Protein AF-A0A090WLA7-F1 (afdb_monomer_lite)

Sequence (120 aa):
MIDQGQILRKIITDKVEITLGNNRPNNILKSDSQSFINFLSKEIQDKEIIDSWDIWVKKGLLKWALRINTMILIVVVGILGFFAATKGIEKIPPASFFMLIFLLPQMILYQKQMKNKIKN

Foldseek 3Di:
DDDVQDACQWDDDPVDIDGDDDDDPPVVCSVVRVVVVVVCVVVDVDDDDADPLNVCVVVVNLVVVLVVLVVVLVVVVVVQVVCCVPPNNVPDPVVVVVVCVVVVVVSVVSNVVSVVSNVD

pLDDT: mean 76.03, std 13.74, range [25.23, 92.25]

Organism: NCBI:txid504487

Structure (mmCIF, N/CA/C/O backbone):
data_AF-A0A090WLA7-F1
#
_entry.id   AF-A0A090WLA7-F1
#
loop_
_atom_site.group_PDB
_atom_site.id
_atom_site.type_symbol
_atom_site.label_atom_id
_atom_site.label_alt_id
_atom_site.label_comp_id
_atom_site.label_asym_id
_atom_site.label_entity_id
_atom_site.label_seq_id
_atom_site.pdbx_PDB_ins_code
_atom_site.Cartn_x
_atom_site.Cartn_y
_atom_site.Cartn_z
_atom_site.occupancy
_atom_site.B_iso_or_equiv
_atom_site.auth_seq_id
_atom_site.auth_comp_id
_atom_site.auth_asym_id
_atom_site.auth_atom_id
_atom_site.pdbx_PDB_model_num
ATOM 1 N N . MET A 1 1 ? -5.717 6.763 1.659 1.00 25.23 1 MET A N 1
ATOM 2 C CA . MET A 1 1 ? -5.216 8.150 1.611 1.00 25.23 1 MET A CA 1
ATOM 3 C C . MET A 1 1 ? -6.190 8.984 2.410 1.00 25.23 1 MET A C 1
ATOM 5 O O . MET A 1 1 ? -7.382 8.866 2.159 1.00 25.23 1 MET A O 1
ATOM 9 N N . ILE A 1 2 ? -5.696 9.684 3.432 1.00 30.41 2 ILE A N 1
ATOM 10 C CA . ILE A 1 2 ? -6.500 10.614 4.227 1.00 30.41 2 ILE A CA 1
ATOM 11 C C . ILE A 1 2 ? -6.854 11.759 3.291 1.00 30.41 2 ILE A C 1
ATOM 13 O O . ILE A 1 2 ? -5.979 12.518 2.890 1.00 30.41 2 ILE A O 1
ATOM 17 N N . ASP A 1 3 ? -8.121 11.810 2.919 1.00 33.12 3 ASP A N 1
ATOM 18 C CA . ASP A 1 3 ? -8.739 12.981 2.332 1.00 33.12 3 ASP A CA 1
ATOM 19 C C . ASP A 1 3 ? -9.708 13.507 3.393 1.00 33.12 3 ASP A C 1
ATOM 21 O O . ASP A 1 3 ? -10.376 12.714 4.066 1.00 33.12 3 ASP A O 1
ATOM 25 N N . GLN A 1 4 ? -9.737 14.820 3.610 1.00 39.81 4 GLN A N 1
ATOM 26 C CA . GLN A 1 4 ? -10.599 15.492 4.590 1.00 39.81 4 GLN A CA 1
ATOM 27 C C . GLN A 1 4 ? -12.075 15.434 4.135 1.00 39.81 4 GLN A C 1
ATOM 29 O O . GLN A 1 4 ? -12.696 16.404 3.699 1.00 39.81 4 GLN A O 1
ATOM 34 N N . GLY A 1 5 ? -12.629 14.229 4.205 1.00 48.56 5 GLY A N 1
ATOM 35 C CA . GLY A 1 5 ? -13.948 13.816 3.752 1.00 48.56 5 GLY A CA 1
ATOM 36 C C . GLY A 1 5 ? -14.263 12.472 4.394 1.00 48.56 5 GLY A C 1
ATOM 37 O O . GLY A 1 5 ? -14.196 11.434 3.739 1.00 48.56 5 GLY A O 1
ATOM 38 N N . GLN A 1 6 ? -14.534 12.497 5.701 1.00 58.44 6 GLN A N 1
ATOM 39 C CA . GLN A 1 6 ? -14.880 11.313 6.478 1.00 58.44 6 GLN A CA 1
ATOM 40 C C . GLN A 1 6 ? -16.178 10.722 5.922 1.00 58.44 6 GLN A C 1
ATOM 42 O O . GLN A 1 6 ? -17.263 11.261 6.115 1.00 58.44 6 GLN A O 1
ATOM 47 N N . ILE A 1 7 ? -16.056 9.625 5.182 1.00 61.69 7 ILE A N 1
ATOM 48 C CA . ILE A 1 7 ? -17.201 8.857 4.705 1.00 61.69 7 ILE A CA 1
ATOM 49 C C . ILE A 1 7 ? -17.259 7.606 5.562 1.00 61.69 7 ILE A C 1
ATOM 51 O O . ILE A 1 7 ? -16.397 6.729 5.457 1.00 61.69 7 ILE A O 1
ATOM 55 N N . LEU A 1 8 ? -18.282 7.528 6.408 1.00 65.62 8 LEU A N 1
ATOM 56 C CA . LEU A 1 8 ? -18.592 6.319 7.149 1.00 65.62 8 LEU A CA 1
ATOM 57 C C . LEU A 1 8 ? -19.140 5.290 6.156 1.00 65.62 8 LEU A C 1
ATOM 59 O O . LEU A 1 8 ? -20.251 5.423 5.655 1.00 65.62 8 LEU A O 1
ATOM 63 N N . ARG A 1 9 ? -18.330 4.285 5.820 1.00 69.50 9 ARG A N 1
ATOM 64 C CA . ARG A 1 9 ? -18.722 3.223 4.874 1.00 69.50 9 ARG A CA 1
ATOM 65 C C . ARG A 1 9 ? -19.383 2.041 5.570 1.00 69.50 9 ARG A C 1
ATOM 67 O O . ARG A 1 9 ? -20.120 1.279 4.952 1.00 69.50 9 ARG A O 1
ATOM 74 N N . LYS A 1 10 ? -19.051 1.834 6.842 1.00 73.69 10 LYS A N 1
ATOM 75 C CA . LYS A 1 10 ? -19.429 0.637 7.577 1.00 73.69 10 LYS A CA 1
ATOM 76 C C . LYS A 1 10 ? -19.322 0.871 9.077 1.00 73.69 10 LYS A C 1
ATOM 78 O O . LYS A 1 10 ? -18.392 1.541 9.519 1.00 73.69 10 LYS A O 1
ATOM 83 N N . ILE A 1 11 ? -20.257 0.300 9.825 1.00 75.62 11 ILE A N 1
ATOM 84 C CA . ILE A 1 11 ? -20.226 0.209 11.285 1.00 75.62 11 ILE A CA 1
ATOM 85 C C . ILE A 1 11 ? -20.108 -1.271 11.627 1.00 75.62 11 ILE A C 1
ATOM 87 O O . ILE A 1 11 ? -20.883 -2.084 11.127 1.00 75.62 11 ILE A O 1
ATOM 91 N N . ILE A 1 12 ? -19.124 -1.618 12.447 1.00 75.81 12 ILE A N 1
ATOM 92 C CA . ILE A 1 12 ? -18.899 -2.988 12.903 1.00 75.81 12 ILE A CA 1
ATOM 93 C C . ILE A 1 12 ? -19.166 -3.002 14.403 1.00 75.81 12 ILE A C 1
ATOM 95 O O . ILE A 1 12 ? -18.498 -2.285 15.145 1.00 75.81 12 ILE A O 1
ATOM 99 N N . THR A 1 13 ? -20.148 -3.788 14.834 1.00 76.56 13 THR A N 1
ATOM 100 C CA . THR A 1 13 ? -20.382 -4.101 16.247 1.00 76.56 13 THR A CA 1
ATOM 101 C C . THR A 1 13 ? -19.926 -5.528 16.552 1.00 76.56 13 THR A C 1
ATOM 103 O O . THR A 1 13 ? -19.507 -6.269 15.662 1.00 76.56 13 THR A O 1
ATOM 106 N N . ASP A 1 14 ? -20.012 -5.923 17.819 1.00 75.00 14 ASP A N 1
ATOM 107 C CA . ASP A 1 14 ? -19.758 -7.2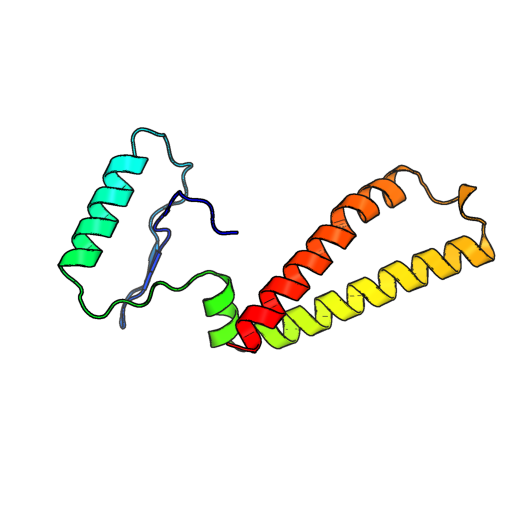87 18.296 1.00 75.00 14 ASP A CA 1
ATOM 108 C C . ASP A 1 14 ? -20.619 -8.350 17.590 1.00 75.00 14 ASP A C 1
ATOM 110 O O . ASP A 1 14 ? -20.202 -9.499 17.446 1.00 75.00 14 ASP A O 1
ATOM 114 N N . LYS A 1 15 ? -21.818 -7.964 17.143 1.00 77.50 15 LYS A N 1
ATOM 115 C CA . LYS A 1 15 ? -22.830 -8.876 16.592 1.00 77.50 15 LYS A CA 1
ATOM 116 C C . 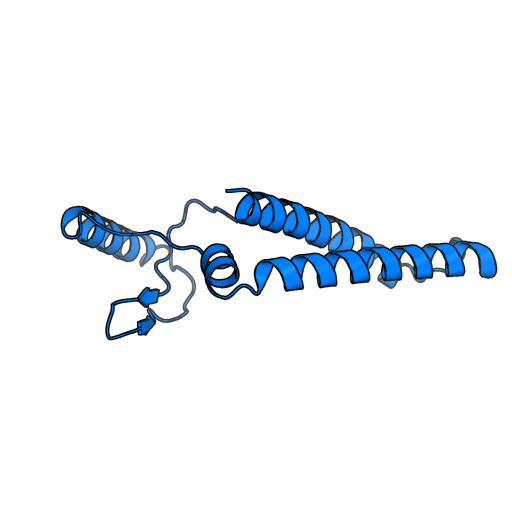LYS A 1 15 ? -23.139 -8.647 15.121 1.00 77.50 15 LYS A C 1
ATOM 118 O O . LYS A 1 15 ? -23.574 -9.581 14.452 1.00 77.50 15 LYS A O 1
ATOM 123 N N . VAL A 1 16 ? -22.995 -7.418 14.624 1.00 77.81 16 VAL A N 1
ATOM 124 C CA . VAL A 1 16 ? -23.528 -7.034 13.313 1.00 77.81 16 VAL A CA 1
ATOM 125 C C . VAL A 1 16 ? -22.568 -6.115 12.573 1.00 77.81 16 VAL A C 1
ATOM 127 O O . VAL A 1 16 ? -21.980 -5.189 13.126 1.00 77.81 16 VAL A O 1
ATOM 130 N N . GLU A 1 17 ? -22.463 -6.345 11.272 1.00 77.75 17 GLU A N 1
ATOM 131 C CA . GLU A 1 17 ? -21.773 -5.464 10.345 1.00 77.75 17 GLU A CA 1
ATOM 132 C C . GLU A 1 17 ? -22.807 -4.716 9.493 1.00 77.75 17 GLU A C 1
ATOM 134 O O . GLU A 1 17 ? -23.501 -5.305 8.666 1.00 77.75 17 GLU A O 1
ATOM 139 N N . ILE A 1 18 ? -22.920 -3.403 9.694 1.00 74.31 18 ILE A N 1
ATOM 140 C CA . ILE A 1 18 ? -23.861 -2.542 8.973 1.00 74.31 18 ILE A CA 1
ATOM 141 C C . ILE A 1 18 ? -23.092 -1.813 7.876 1.00 74.31 18 ILE A C 1
ATOM 143 O O . ILE A 1 18 ? -22.249 -0.958 8.152 1.00 74.31 18 ILE A O 1
ATOM 147 N N . THR A 1 19 ? -23.380 -2.143 6.618 1.00 70.69 19 THR A N 1
ATOM 148 C CA . THR A 1 19 ? -22.774 -1.462 5.466 1.00 70.69 19 THR A CA 1
ATOM 149 C C . THR A 1 19 ? -23.620 -0.250 5.098 1.00 70.69 19 THR A C 1
ATOM 151 O O . THR A 1 19 ? -24.793 -0.387 4.760 1.00 70.69 19 THR A O 1
ATOM 154 N N . LEU A 1 20 ? -23.026 0.938 5.153 1.00 66.62 20 LEU A N 1
ATOM 155 C CA . LEU A 1 20 ? -23.664 2.179 4.726 1.00 66.62 20 LEU A CA 1
ATOM 156 C C . LEU A 1 20 ? -23.350 2.326 3.235 1.00 66.62 20 LEU A C 1
ATOM 158 O O . LEU A 1 20 ? -22.184 2.374 2.845 1.00 66.62 20 LEU A O 1
ATOM 162 N N . GLY A 1 21 ? -24.384 2.238 2.397 1.00 56.19 21 GLY A N 1
ATOM 163 C CA . GLY A 1 21 ? -24.262 1.995 0.959 1.00 56.19 21 GLY A CA 1
ATOM 164 C C . GLY A 1 21 ? -23.242 2.873 0.220 1.00 56.19 21 GLY A C 1
ATOM 165 O O . GLY A 1 21 ? -23.036 4.045 0.528 1.00 56.19 21 GLY A O 1
ATOM 166 N N . ASN A 1 22 ? -22.634 2.292 -0.819 1.00 55.25 22 ASN A N 1
ATOM 167 C CA . ASN A 1 22 ? -21.851 3.019 -1.814 1.00 55.25 22 ASN A CA 1
ATOM 168 C C . ASN A 1 22 ? -22.783 3.982 -2.542 1.00 55.25 22 ASN A C 1
ATOM 170 O O . ASN A 1 22 ? -23.577 3.525 -3.353 1.00 55.25 22 ASN A O 1
ATOM 174 N N . ASN A 1 23 ? -22.652 5.286 -2.343 1.00 49.72 23 ASN A N 1
ATOM 175 C CA . ASN A 1 23 ? -22.776 6.199 -3.466 1.00 49.72 23 ASN A CA 1
ATOM 176 C C . ASN A 1 23 ? -22.041 7.491 -3.166 1.00 49.72 23 ASN A C 1
ATOM 178 O O . ASN A 1 23 ? -21.956 7.935 -2.025 1.00 49.72 23 ASN A O 1
ATOM 182 N N . ARG A 1 24 ? -21.417 8.011 -4.224 1.00 49.12 24 ARG A N 1
ATOM 183 C CA . ARG A 1 24 ? -20.578 9.210 -4.242 1.00 49.12 24 ARG A CA 1
ATOM 184 C C . ARG A 1 24 ? -21.141 10.260 -3.282 1.00 49.12 24 ARG A C 1
ATOM 186 O O . ARG A 1 24 ? -22.347 10.497 -3.345 1.00 49.12 24 ARG A O 1
ATOM 193 N N . PRO A 1 25 ? -20.307 10.884 -2.433 1.00 47.62 25 PRO A N 1
ATOM 194 C CA . PRO A 1 25 ? -20.771 11.959 -1.577 1.00 47.62 25 PRO A CA 1
ATOM 195 C C . PRO A 1 25 ? -21.321 13.050 -2.492 1.00 47.62 25 PRO A C 1
ATOM 197 O O . PRO A 1 25 ? -20.568 13.792 -3.115 1.00 47.62 25 PRO A O 1
ATOM 200 N N . ASN A 1 26 ? -22.641 13.116 -2.629 1.00 46.00 26 ASN A N 1
ATOM 201 C CA . ASN A 1 26 ? -23.259 14.324 -3.124 1.00 46.00 26 ASN A CA 1
ATOM 202 C C . ASN A 1 26 ? -22.956 15.365 -2.046 1.00 46.00 26 ASN A C 1
ATOM 204 O O . ASN A 1 26 ? -23.098 15.062 -0.859 1.00 46.00 26 ASN A O 1
ATOM 208 N N . ASN A 1 27 ? -22.513 16.565 -2.417 1.00 50.12 27 ASN A N 1
ATOM 209 C CA . ASN A 1 27 ? -22.130 17.601 -1.445 1.00 50.12 27 ASN A CA 1
ATOM 210 C C . ASN A 1 27 ? -23.254 17.917 -0.428 1.00 50.12 27 ASN A C 1
ATOM 212 O O . ASN A 1 27 ? -22.978 18.437 0.645 1.00 50.12 27 ASN A O 1
ATOM 216 N N . ILE A 1 28 ? -24.488 17.516 -0.749 1.00 47.38 28 ILE A N 1
ATOM 217 C CA . ILE A 1 28 ? -25.708 17.579 0.064 1.00 47.38 28 ILE A CA 1
ATOM 218 C C . ILE A 1 28 ? -25.715 16.548 1.218 1.00 47.38 28 ILE A C 1
ATOM 220 O O . ILE A 1 28 ? -26.177 16.857 2.302 1.00 47.38 28 ILE A O 1
ATOM 224 N N . LEU A 1 29 ? -25.159 15.342 1.031 1.00 52.38 29 LEU A N 1
ATOM 225 C CA . LEU A 1 29 ? -25.106 14.264 2.043 1.00 52.38 29 LEU A CA 1
ATOM 226 C C . LEU A 1 29 ? -23.835 14.299 2.906 1.00 52.38 29 LEU A C 1
ATOM 228 O O . LEU A 1 29 ? -23.709 13.547 3.879 1.00 52.38 29 LEU A O 1
ATOM 232 N N . LYS A 1 30 ? -22.870 15.155 2.545 1.00 57.53 30 LYS A N 1
ATOM 233 C CA . LYS A 1 30 ? -21.616 15.323 3.289 1.00 57.53 30 LYS A CA 1
ATOM 234 C C . LYS A 1 30 ? -21.879 15.928 4.676 1.00 57.53 30 LYS A C 1
ATOM 236 O O . LYS A 1 30 ? -21.217 15.526 5.629 1.00 57.53 30 LYS A O 1
ATOM 241 N N . SER A 1 31 ? -22.870 16.820 4.804 1.00 65.25 31 SER A N 1
ATOM 242 C CA . SER A 1 31 ? -23.304 17.376 6.096 1.00 65.25 31 SER A CA 1
ATOM 243 C C . SER A 1 31 ? -23.950 16.322 6.987 1.00 65.25 31 SER A C 1
ATOM 245 O O . SER A 1 31 ? -23.613 16.242 8.163 1.00 65.25 31 SER A O 1
ATOM 247 N N . ASP A 1 32 ? -24.832 15.489 6.439 1.00 66.38 32 ASP A N 1
ATOM 248 C CA . ASP A 1 32 ? -25.604 14.521 7.226 1.00 66.38 32 ASP A CA 1
ATOM 249 C C . ASP A 1 32 ? -24.727 13.363 7.692 1.00 66.38 32 ASP A C 1
ATOM 251 O O . ASP A 1 32 ? -24.787 12.961 8.853 1.00 66.38 32 ASP A O 1
ATOM 255 N N . SER A 1 33 ? -23.829 12.896 6.820 1.00 69.06 33 SER A N 1
ATOM 256 C CA . SER A 1 33 ? -22.820 11.896 7.183 1.00 69.06 33 SER A CA 1
ATOM 257 C C . SER A 1 33 ? -21.910 12.416 8.295 1.00 69.06 33 SER A C 1
ATOM 259 O O . SER A 1 33 ? -21.642 11.699 9.256 1.00 69.06 33 SER A O 1
ATOM 261 N N . GLN A 1 34 ? -21.470 13.676 8.211 1.00 73.50 34 GLN A N 1
ATOM 262 C CA . GLN A 1 34 ? -20.629 14.275 9.244 1.00 73.50 34 GLN A CA 1
ATOM 263 C C . GLN A 1 34 ? -21.403 14.513 10.548 1.00 73.50 34 GLN A C 1
ATOM 265 O O . GLN A 1 34 ? -20.871 14.243 11.620 1.00 73.50 34 GLN A O 1
ATOM 270 N N . SER A 1 35 ? -22.659 14.958 10.480 1.00 74.12 35 SER A N 1
ATOM 271 C CA . SER A 1 35 ? -23.538 15.116 11.647 1.00 74.12 35 SER A CA 1
ATOM 272 C C . SER A 1 35 ? -23.789 13.785 12.348 1.00 74.12 35 SER A C 1
ATOM 274 O O . SER A 1 35 ? -23.735 13.719 13.573 1.00 74.12 35 SER A O 1
ATOM 276 N N . PHE A 1 36 ? -23.984 12.709 11.588 1.00 75.75 36 PHE A N 1
ATOM 277 C CA . PHE A 1 36 ? -24.134 11.367 12.134 1.00 75.75 36 PHE A CA 1
ATOM 278 C C . PHE A 1 36 ? -22.832 10.845 12.758 1.00 75.75 36 PHE A C 1
ATOM 280 O O . PHE A 1 36 ? -22.857 10.317 13.867 1.00 75.75 36 PHE A O 1
ATOM 287 N N . ILE A 1 37 ? -21.678 11.064 12.117 1.00 76.00 37 ILE A N 1
ATOM 288 C CA . ILE A 1 37 ? -20.366 10.758 12.712 1.00 76.00 37 ILE A CA 1
ATOM 289 C C . ILE A 1 37 ? -20.166 11.551 14.008 1.00 76.00 37 ILE A C 1
ATOM 291 O O . ILE A 1 37 ? -19.692 10.990 14.993 1.00 76.00 37 ILE A O 1
ATOM 295 N N . ASN A 1 38 ? -20.545 12.830 14.041 1.00 79.06 38 ASN A N 1
ATOM 296 C CA . ASN A 1 38 ? -20.439 13.675 15.229 1.00 79.06 38 ASN A CA 1
ATOM 297 C C . ASN A 1 38 ? -21.379 13.197 16.347 1.00 79.06 38 ASN A C 1
ATOM 299 O O . ASN A 1 38 ? -20.968 13.158 17.504 1.00 79.06 38 ASN A O 1
ATOM 303 N N . PHE A 1 39 ? -22.603 12.781 16.008 1.00 81.69 39 PHE A N 1
ATOM 304 C CA . PHE A 1 39 ? -23.547 12.167 16.944 1.00 81.69 39 PHE A CA 1
ATOM 305 C C . PHE A 1 39 ? -22.973 10.880 17.546 1.00 81.69 39 PHE A C 1
ATO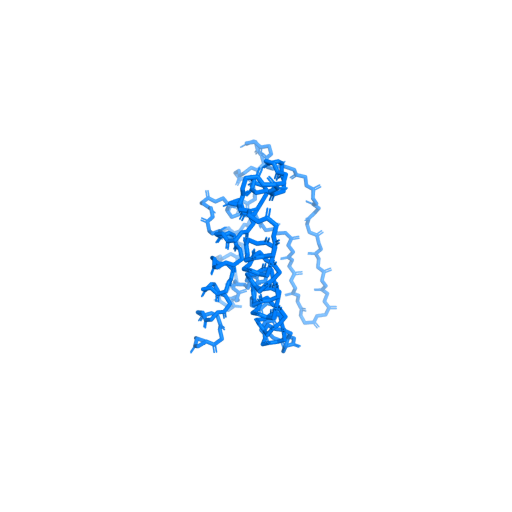M 307 O O . PHE A 1 39 ? -22.824 10.793 18.763 1.00 81.69 39 PHE A O 1
ATOM 314 N N . LEU A 1 40 ? -22.545 9.931 16.706 1.00 78.44 40 LEU A N 1
ATOM 315 C CA . LEU A 1 40 ? -21.884 8.703 17.159 1.00 78.44 40 LEU A CA 1
ATOM 316 C C . LEU A 1 40 ? -20.636 9.013 17.987 1.00 78.44 40 LEU A C 1
ATOM 318 O O . LEU A 1 40 ? -20.338 8.321 18.955 1.00 78.44 40 LEU A O 1
ATOM 322 N N . SER A 1 41 ? -19.912 10.076 17.632 1.00 78.00 41 SER A N 1
ATOM 323 C CA . SER A 1 41 ? -18.711 10.475 18.353 1.00 78.00 41 SER A CA 1
ATOM 324 C C . SER A 1 41 ? -18.985 11.020 19.746 1.00 78.00 41 SER A C 1
ATOM 326 O O . SER A 1 41 ? -18.118 10.886 20.609 1.00 78.00 41 SER A O 1
ATOM 328 N N . LYS A 1 42 ? -20.154 11.628 19.945 1.00 81.88 42 LYS A N 1
ATOM 329 C CA . LYS A 1 42 ? -20.606 12.170 21.223 1.00 81.88 42 LYS A CA 1
ATOM 330 C C . LYS A 1 42 ? -21.208 11.086 22.117 1.00 81.88 42 LYS A C 1
ATOM 332 O O . LYS A 1 42 ? -20.962 11.104 23.317 1.00 81.88 42 LYS A O 1
ATOM 337 N N . GLU A 1 43 ? -21.958 10.160 21.527 1.00 81.94 43 GLU A N 1
ATOM 338 C CA . GLU A 1 43 ? -22.672 9.110 22.259 1.00 81.94 43 GLU A CA 1
ATOM 339 C C . GLU A 1 43 ? -21.757 7.937 22.642 1.00 81.94 43 GLU A C 1
ATOM 341 O O . GLU A 1 43 ? -21.870 7.372 23.725 1.00 81.94 43 GLU A O 1
ATOM 346 N N . ILE A 1 44 ? -20.806 7.587 21.770 1.00 78.75 44 ILE A N 1
ATOM 347 C CA . ILE A 1 44 ? -19.886 6.466 21.977 1.00 78.75 44 ILE A CA 1
ATOM 348 C C . ILE A 1 44 ? -18.512 7.020 22.360 1.00 78.75 44 ILE A C 1
ATOM 350 O O . ILE A 1 44 ? -17.769 7.546 21.517 1.00 78.75 44 ILE A O 1
ATOM 354 N N . GLN A 1 45 ? -18.182 6.902 23.649 1.00 69.31 45 GLN A N 1
ATOM 355 C CA . GLN A 1 45 ? -16.888 7.328 24.188 1.00 69.31 45 GLN A CA 1
ATOM 356 C C . GLN A 1 45 ? -15.751 6.385 23.768 1.00 69.31 45 GLN A C 1
ATOM 358 O O . GLN A 1 45 ? -14.688 6.867 23.384 1.00 69.31 45 GLN A O 1
ATOM 363 N N . ASP A 1 46 ? -15.994 5.073 23.749 1.00 69.50 46 ASP A N 1
ATOM 364 C CA . ASP A 1 46 ? -15.014 4.065 23.337 1.00 69.50 46 ASP A CA 1
ATOM 365 C C . ASP A 1 46 ? -15.282 3.601 21.900 1.00 69.50 46 ASP A C 1
ATOM 367 O O . ASP A 1 46 ? -16.043 2.668 21.645 1.00 69.50 46 ASP A O 1
ATOM 371 N N . LYS A 1 47 ? -14.723 4.332 20.932 1.00 71.12 47 LYS A N 1
ATOM 372 C CA . LYS A 1 47 ? -14.817 3.994 19.507 1.00 71.12 47 LYS A CA 1
ATOM 373 C C . LYS A 1 47 ? -13.433 3.945 18.880 1.00 71.12 47 LYS A C 1
ATOM 375 O O . LYS A 1 47 ? -12.642 4.879 19.007 1.00 71.12 47 LYS A O 1
ATOM 380 N N . GLU A 1 48 ? -13.182 2.889 18.120 1.00 74.62 48 GLU A N 1
ATOM 381 C CA . GLU A 1 48 ? -11.980 2.753 17.305 1.00 74.62 48 GLU A CA 1
ATOM 382 C C . GLU A 1 48 ? -12.319 3.137 15.858 1.00 74.62 48 GLU A C 1
ATOM 384 O O . GLU A 1 48 ? -13.178 2.525 15.218 1.00 74.62 48 GLU A O 1
ATOM 389 N N . ILE A 1 49 ? -11.661 4.168 15.324 1.00 73.38 49 ILE A N 1
ATOM 390 C CA . ILE A 1 49 ? -11.768 4.504 13.901 1.00 73.38 49 ILE A CA 1
ATOM 391 C C . ILE A 1 49 ? -10.737 3.657 13.158 1.00 73.38 49 ILE A C 1
ATOM 393 O O . ILE A 1 49 ? -9.545 3.950 13.183 1.00 73.38 49 ILE A O 1
ATOM 397 N N . ILE A 1 50 ? -11.220 2.600 12.511 1.00 75.62 50 ILE A N 1
ATOM 398 C CA . ILE A 1 50 ? -10.402 1.615 11.800 1.00 75.62 50 ILE A CA 1
ATOM 399 C C . ILE A 1 50 ? -10.431 1.943 10.306 1.00 75.62 50 ILE A C 1
ATOM 401 O O . ILE A 1 50 ? -11.508 2.059 9.713 1.00 75.62 50 ILE A O 1
ATOM 405 N N . ASP A 1 51 ? -9.264 2.074 9.675 1.00 75.69 51 ASP A N 1
ATOM 406 C CA . ASP A 1 51 ? -9.175 2.220 8.223 1.00 75.69 51 ASP A CA 1
ATOM 407 C C . ASP A 1 51 ? -9.052 0.864 7.497 1.00 75.69 51 ASP A C 1
ATOM 409 O O . ASP A 1 51 ? -8.910 -0.206 8.095 1.00 75.69 51 ASP A O 1
ATOM 413 N N . SER A 1 52 ? -9.117 0.882 6.162 1.00 76.69 52 SER A N 1
ATOM 414 C CA . SER A 1 52 ? -9.008 -0.350 5.371 1.00 76.69 52 SER A CA 1
ATOM 415 C C . SER A 1 52 ? -7.677 -1.085 5.569 1.00 76.69 52 SER A C 1
ATOM 417 O O . SER A 1 52 ? -7.646 -2.305 5.438 1.00 76.69 52 SER A O 1
ATOM 419 N N . TRP A 1 53 ? -6.582 -0.382 5.867 1.00 79.44 53 TRP A N 1
ATOM 420 C CA . TRP A 1 53 ? -5.280 -1.000 6.117 1.00 79.44 53 TRP A CA 1
ATOM 421 C C . TRP A 1 53 ? -5.232 -1.665 7.491 1.00 79.44 53 TRP A C 1
ATOM 423 O O . TRP A 1 53 ? -4.674 -2.753 7.608 1.00 79.44 53 TRP A O 1
ATOM 433 N N . ASP A 1 54 ? -5.874 -1.077 8.497 1.00 81.12 54 ASP A N 1
ATOM 434 C CA . ASP A 1 54 ? -5.982 -1.642 9.844 1.00 81.12 54 ASP A CA 1
ATOM 435 C C . ASP A 1 54 ? -6.728 -2.984 9.836 1.00 81.12 54 ASP A C 1
ATOM 437 O O . ASP A 1 54 ? -6.320 -3.935 10.502 1.00 81.12 54 ASP A O 1
ATOM 441 N N . ILE A 1 55 ? -7.760 -3.130 8.997 1.00 82.19 55 ILE A N 1
ATOM 442 C CA . ILE A 1 55 ? -8.433 -4.425 8.787 1.00 82.19 55 ILE A CA 1
ATOM 443 C C . ILE A 1 55 ? -7.445 -5.474 8.256 1.00 82.19 55 ILE A C 1
ATOM 445 O O . ILE A 1 55 ? -7.468 -6.634 8.671 1.00 82.19 55 ILE A O 1
ATOM 449 N N . TRP A 1 56 ? -6.563 -5.084 7.336 1.00 82.44 56 TRP A N 1
ATOM 450 C CA . TRP A 1 56 ? -5.562 -5.988 6.766 1.00 82.44 56 TRP A CA 1
ATOM 451 C C . TRP A 1 56 ? -4.463 -6.343 7.771 1.00 82.44 56 TRP A C 1
ATOM 453 O O . TRP A 1 56 ? -3.945 -7.463 7.718 1.00 82.44 56 TRP A O 1
ATOM 463 N N . VAL A 1 57 ? -4.129 -5.433 8.696 1.00 86.19 57 VAL A N 1
ATOM 464 C CA . VAL A 1 57 ? -3.271 -5.722 9.857 1.00 86.19 57 VAL A CA 1
ATOM 465 C C . VAL A 1 57 ? -3.941 -6.758 10.753 1.00 86.19 57 VAL A C 1
ATOM 467 O O . VAL A 1 57 ? -3.345 -7.807 10.994 1.00 86.19 57 VAL A O 1
ATOM 470 N N . LYS A 1 58 ? -5.190 -6.513 11.182 1.00 83.62 58 LYS A N 1
ATOM 471 C CA . LYS A 1 58 ? -5.950 -7.407 12.079 1.00 83.62 58 LYS A CA 1
ATOM 472 C C . LYS A 1 58 ? -6.100 -8.817 11.496 1.00 83.62 58 LYS A C 1
ATOM 474 O O . LYS A 1 58 ? -6.019 -9.798 12.225 1.00 83.62 58 LYS A O 1
ATOM 479 N N . LYS A 1 59 ? -6.241 -8.937 10.172 1.00 84.25 59 LYS A N 1
ATOM 480 C CA . LYS A 1 59 ? -6.302 -10.230 9.463 1.00 84.25 59 LYS A CA 1
ATOM 481 C C . LYS A 1 59 ? -4.935 -10.894 9.224 1.00 84.25 59 LYS A C 1
ATOM 483 O O . LYS A 1 59 ? -4.885 -11.970 8.638 1.00 84.25 59 LYS A O 1
ATOM 488 N N . GLY A 1 60 ? -3.821 -10.258 9.592 1.00 84.31 60 GLY A N 1
ATOM 489 C CA . GLY A 1 60 ? -2.464 -10.767 9.347 1.00 84.31 60 GLY A CA 1
ATOM 490 C C . GLY A 1 60 ? -2.028 -10.760 7.873 1.00 84.31 60 GLY A C 1
ATOM 491 O O . GLY A 1 60 ? -0.931 -11.216 7.543 1.00 84.31 60 GLY A O 1
ATOM 492 N N . LEU A 1 61 ? -2.851 -10.210 6.975 1.00 85.38 61 LEU A N 1
ATOM 493 C CA . LEU A 1 61 ? -2.624 -10.216 5.528 1.00 85.38 61 LEU A CA 1
ATOM 494 C C . LEU A 1 61 ? -1.636 -9.135 5.086 1.00 85.38 61 LEU A C 1
ATOM 496 O O . LEU A 1 61 ? -0.989 -9.278 4.049 1.00 85.38 61 LEU A O 1
ATOM 500 N N . LEU A 1 62 ? -1.473 -8.066 5.872 1.00 87.94 62 LEU A N 1
ATOM 501 C CA . LEU A 1 62 ? -0.653 -6.920 5.476 1.00 87.94 62 LEU A CA 1
ATOM 502 C C . LEU A 1 62 ? 0.825 -7.286 5.248 1.00 87.94 62 LEU A C 1
ATOM 504 O O . LEU A 1 62 ? 1.449 -6.803 4.303 1.00 87.94 62 LEU A O 1
ATOM 508 N N . LYS A 1 63 ? 1.384 -8.192 6.063 1.00 87.50 63 LYS A N 1
ATOM 509 C CA . LYS A 1 63 ? 2.763 -8.688 5.887 1.00 87.50 63 LYS A CA 1
ATOM 510 C C . LYS A 1 63 ? 2.919 -9.474 4.582 1.00 87.50 63 LYS A C 1
ATOM 512 O O . LYS A 1 63 ? 3.937 -9.342 3.905 1.00 87.50 63 LYS A O 1
ATOM 517 N N . TRP A 1 64 ? 1.911 -10.267 4.219 1.00 88.00 64 TRP A N 1
ATOM 518 C CA . TRP A 1 64 ? 1.879 -11.002 2.955 1.00 88.00 64 TRP A CA 1
ATOM 519 C C . TRP A 1 64 ? 1.754 -10.061 1.757 1.00 88.00 64 TRP A C 1
ATOM 521 O O . TRP A 1 64 ? 2.538 -10.173 0.816 1.00 88.00 64 TRP A O 1
ATOM 531 N N . ALA A 1 65 ? 0.857 -9.077 1.827 1.00 87.81 65 ALA A N 1
ATOM 532 C CA . ALA A 1 65 ? 0.703 -8.052 0.798 1.00 87.81 65 ALA A CA 1
ATOM 533 C C . ALA A 1 65 ? 2.010 -7.276 0.558 1.00 87.81 65 ALA A C 1
ATOM 535 O O . ALA A 1 65 ? 2.409 -7.058 -0.586 1.00 87.81 65 ALA A O 1
ATOM 536 N N . LEU A 1 66 ? 2.735 -6.936 1.631 1.00 89.56 66 LEU A N 1
ATOM 537 C CA . LEU A 1 66 ? 4.038 -6.279 1.542 1.00 89.56 66 LEU A CA 1
ATOM 538 C C . LEU A 1 66 ? 5.081 -7.140 0.809 1.00 89.56 66 LEU A C 1
ATOM 540 O O . LEU A 1 66 ? 5.838 -6.620 -0.017 1.00 89.56 66 LEU A O 1
ATOM 544 N N . ARG A 1 67 ? 5.127 -8.448 1.098 1.00 89.50 67 ARG A N 1
ATOM 545 C CA . ARG A 1 67 ? 6.036 -9.394 0.429 1.00 89.50 67 ARG A CA 1
ATOM 546 C C . ARG A 1 67 ? 5.712 -9.517 -1.055 1.00 89.50 67 ARG A C 1
ATOM 548 O O . ARG A 1 67 ? 6.617 -9.386 -1.871 1.00 89.50 67 ARG A O 1
ATOM 555 N N . ILE A 1 68 ? 4.435 -9.686 -1.398 1.00 89.50 68 ILE A N 1
ATOM 556 C CA . ILE A 1 68 ? 3.973 -9.779 -2.790 1.00 89.50 68 ILE A CA 1
ATOM 557 C C . ILE A 1 68 ? 4.334 -8.505 -3.559 1.00 89.50 68 ILE A C 1
ATOM 559 O O . ILE A 1 68 ? 4.961 -8.588 -4.611 1.00 89.50 68 ILE A O 1
ATOM 563 N N . ASN A 1 69 ? 4.032 -7.327 -3.004 1.00 90.44 69 ASN A N 1
ATOM 564 C CA . ASN A 1 69 ? 4.370 -6.042 -3.625 1.00 90.44 69 ASN A CA 1
ATOM 565 C C . ASN A 1 69 ? 5.883 -5.907 -3.885 1.00 90.44 69 ASN A C 1
ATOM 567 O O . ASN A 1 69 ? 6.312 -5.452 -4.942 1.00 90.44 69 ASN A O 1
ATOM 571 N N . THR A 1 70 ? 6.706 -6.362 -2.936 1.00 89.69 70 THR A N 1
ATOM 572 C CA . THR A 1 70 ? 8.170 -6.342 -3.076 1.00 89.69 70 THR A CA 1
ATOM 573 C C . THR A 1 70 ? 8.653 -7.308 -4.164 1.00 89.69 70 THR A C 1
ATOM 575 O O . THR A 1 70 ? 9.515 -6.943 -4.958 1.00 89.69 70 THR A O 1
ATOM 578 N N . MET A 1 71 ? 8.078 -8.512 -4.249 1.00 92.25 71 MET A N 1
ATOM 579 C CA . MET A 1 71 ? 8.414 -9.478 -5.302 1.00 92.25 71 MET A CA 1
ATOM 580 C C . MET A 1 71 ? 8.054 -8.948 -6.690 1.00 92.25 71 MET A C 1
ATOM 582 O O . MET A 1 71 ? 8.867 -9.049 -7.604 1.00 92.25 71 MET A O 1
ATOM 586 N N . ILE A 1 72 ? 6.880 -8.326 -6.842 1.00 89.50 72 ILE A N 1
ATOM 587 C CA . ILE A 1 72 ? 6.459 -7.720 -8.113 1.00 89.50 72 ILE A CA 1
ATOM 588 C C . ILE A 1 72 ? 7.440 -6.622 -8.530 1.00 89.50 72 ILE A C 1
ATOM 590 O O . ILE A 1 72 ? 7.876 -6.612 -9.677 1.00 89.50 72 ILE A O 1
ATOM 594 N N . LEU A 1 73 ? 7.838 -5.738 -7.607 1.00 89.19 73 LEU A N 1
ATOM 595 C CA . LEU A 1 73 ? 8.833 -4.695 -7.881 1.00 89.19 73 LEU A CA 1
ATOM 596 C C . LEU A 1 73 ? 10.145 -5.278 -8.416 1.00 89.19 73 LEU A C 1
ATOM 598 O O . LEU A 1 73 ? 10.642 -4.821 -9.443 1.00 89.19 73 LEU A O 1
ATOM 602 N N . ILE A 1 74 ? 10.683 -6.302 -7.749 1.00 90.75 74 ILE A N 1
ATOM 603 C CA . ILE A 1 74 ? 11.937 -6.948 -8.157 1.00 90.75 74 ILE A CA 1
ATOM 604 C C . ILE A 1 74 ? 11.793 -7.587 -9.540 1.00 90.75 74 ILE A C 1
ATOM 606 O O . ILE A 1 74 ? 12.650 -7.384 -10.395 1.00 90.75 74 ILE A O 1
ATOM 610 N N . VAL A 1 75 ? 10.705 -8.325 -9.779 1.00 90.31 75 VAL A N 1
ATOM 611 C CA . VAL A 1 75 ? 10.455 -8.996 -11.063 1.00 90.31 75 VAL A CA 1
ATOM 612 C C . VAL A 1 75 ? 10.320 -7.981 -12.195 1.00 90.31 75 VAL A C 1
ATOM 614 O O . VAL A 1 75 ? 10.955 -8.137 -13.231 1.00 90.31 75 VAL A O 1
ATOM 617 N N . VAL A 1 76 ? 9.544 -6.916 -11.997 1.00 87.19 76 VAL A N 1
ATOM 618 C CA . VAL A 1 76 ? 9.338 -5.867 -13.002 1.00 87.19 76 VAL A CA 1
ATOM 619 C C . VAL A 1 76 ? 10.652 -5.169 -13.349 1.00 87.19 76 VAL A C 1
ATOM 621 O O . VAL A 1 76 ? 10.980 -5.029 -14.526 1.00 87.19 76 VAL A O 1
ATOM 624 N N . VAL A 1 77 ? 11.432 -4.775 -12.340 1.00 86.00 77 VAL A N 1
ATOM 625 C CA . VAL A 1 77 ? 12.742 -4.142 -12.551 1.00 86.00 77 VAL A CA 1
ATOM 626 C C . VAL A 1 77 ? 13.719 -5.113 -13.220 1.00 86.00 77 VAL A C 1
ATOM 628 O O . VAL A 1 77 ? 14.433 -4.720 -14.140 1.00 86.00 77 VAL A O 1
ATOM 631 N N . GLY A 1 78 ? 13.720 -6.385 -12.817 1.00 88.69 78 GLY A N 1
ATOM 632 C CA . GLY A 1 78 ? 14.564 -7.425 -13.405 1.00 88.69 78 GLY A CA 1
ATOM 633 C C . GLY A 1 78 ? 14.245 -7.688 -14.877 1.00 88.69 78 GLY A C 1
ATOM 634 O O . GLY A 1 78 ? 15.156 -7.731 -15.701 1.00 88.69 78 GLY A O 1
ATOM 635 N N . ILE A 1 79 ? 12.960 -7.786 -15.230 1.00 87.00 79 ILE A N 1
ATOM 636 C CA . ILE A 1 79 ? 12.508 -7.933 -16.620 1.00 87.00 79 ILE A CA 1
ATOM 637 C C . ILE A 1 79 ? 12.943 -6.718 -17.443 1.00 87.00 79 ILE A C 1
ATOM 639 O O . ILE A 1 79 ? 13.496 -6.887 -18.526 1.00 87.00 79 ILE A O 1
ATOM 643 N N . LEU A 1 80 ? 12.752 -5.500 -16.930 1.00 85.06 80 LEU A N 1
ATOM 644 C CA . LEU A 1 80 ? 13.182 -4.281 -17.622 1.00 85.06 80 LEU A CA 1
ATOM 645 C C . LEU A 1 80 ? 14.692 -4.249 -17.849 1.00 85.06 80 LEU A C 1
ATOM 647 O O . LEU A 1 80 ? 15.125 -3.970 -18.964 1.00 85.06 80 LEU A O 1
ATOM 651 N N . GLY A 1 81 ? 15.483 -4.576 -16.825 1.00 85.06 81 GLY A N 1
ATOM 652 C CA . GLY A 1 81 ? 16.939 -4.656 -16.933 1.00 85.06 81 GLY A CA 1
ATOM 653 C C . GLY A 1 81 ? 17.383 -5.699 -17.959 1.00 85.06 81 GLY A C 1
ATOM 654 O O . GLY A 1 81 ? 18.233 -5.416 -18.800 1.00 85.06 81 GLY A O 1
ATOM 655 N N . PHE A 1 82 ? 16.753 -6.875 -17.957 1.00 86.75 82 PHE A N 1
ATOM 656 C CA . PHE A 1 82 ? 17.026 -7.934 -18.926 1.00 86.75 82 PHE A CA 1
ATOM 657 C C . PHE A 1 82 ? 16.682 -7.515 -20.364 1.00 86.75 82 PHE A C 1
ATOM 659 O O . PHE A 1 82 ? 17.482 -7.719 -21.279 1.00 86.75 82 PHE A O 1
ATOM 666 N N . PHE A 1 83 ? 15.521 -6.893 -20.583 1.00 84.25 83 PHE A N 1
ATOM 667 C CA . PHE A 1 83 ? 15.129 -6.389 -21.902 1.00 84.25 83 PHE A CA 1
ATOM 668 C C . PHE A 1 83 ? 16.044 -5.263 -22.383 1.00 84.25 83 PHE A C 1
ATOM 670 O O . PHE A 1 83 ? 16.454 -5.270 -23.543 1.00 84.25 83 PHE A O 1
ATOM 677 N N . ALA A 1 84 ? 16.407 -4.334 -21.497 1.00 84.31 84 ALA A N 1
ATOM 678 C CA . ALA A 1 84 ? 17.342 -3.261 -21.808 1.00 84.31 84 ALA A CA 1
ATOM 679 C C . ALA A 1 84 ? 18.716 -3.814 -22.220 1.00 84.31 84 ALA A C 1
ATOM 681 O O . ALA A 1 84 ? 19.268 -3.367 -23.222 1.00 84.31 84 ALA A O 1
ATOM 682 N N . ALA A 1 85 ? 19.230 -4.821 -21.506 1.00 85.88 85 ALA A N 1
ATOM 683 C CA . ALA A 1 85 ? 20.523 -5.440 -21.796 1.00 85.88 85 ALA A CA 1
ATOM 684 C C . ALA A 1 85 ? 20.528 -6.265 -23.094 1.00 85.88 85 ALA A C 1
ATOM 686 O O . ALA A 1 85 ? 21.520 -6.270 -23.815 1.00 85.88 85 ALA A O 1
ATOM 687 N N . THR A 1 86 ? 19.434 -6.969 -23.401 1.00 88.12 86 THR A N 1
ATOM 688 C CA . THR A 1 86 ? 19.377 -7.898 -24.547 1.00 88.12 86 THR A CA 1
ATOM 689 C C . THR A 1 86 ? 18.883 -7.263 -25.843 1.00 88.12 86 THR A C 1
ATOM 691 O O . THR A 1 86 ? 19.310 -7.669 -26.922 1.00 88.12 86 THR A O 1
ATOM 694 N N . LYS A 1 87 ? 17.961 -6.295 -25.773 1.00 81.81 87 LYS A N 1
ATOM 695 C CA . LYS A 1 87 ? 17.308 -5.698 -26.952 1.00 81.81 87 LYS A CA 1
ATOM 696 C C . LYS A 1 87 ? 17.526 -4.192 -27.096 1.00 81.81 87 LYS A C 1
ATOM 698 O O . LYS A 1 87 ? 17.153 -3.651 -28.138 1.00 81.81 87 LYS A O 1
ATOM 703 N N . GLY A 1 88 ? 18.134 -3.542 -26.103 1.00 77.25 88 GLY A N 1
ATOM 704 C CA . GLY A 1 88 ? 18.273 -2.089 -26.037 1.00 77.25 88 GLY A CA 1
ATOM 705 C C . GLY A 1 88 ? 17.002 -1.406 -25.522 1.00 77.25 88 GLY A C 1
ATOM 706 O O . GLY A 1 88 ? 15.883 -1.864 -25.757 1.00 77.25 88 GLY A O 1
ATOM 707 N N . ILE A 1 89 ? 17.177 -0.286 -24.816 1.00 75.31 89 ILE A N 1
ATOM 708 C CA . ILE A 1 89 ? 16.082 0.486 -24.194 1.00 75.31 89 ILE A CA 1
ATOM 709 C C . ILE A 1 89 ? 15.102 1.023 -25.251 1.00 75.31 89 ILE A C 1
ATOM 711 O O . ILE A 1 89 ? 13.899 1.072 -25.013 1.00 75.31 89 ILE A O 1
ATOM 715 N N . GLU A 1 90 ? 15.600 1.342 -26.445 1.00 75.62 90 GLU A N 1
ATOM 716 C CA . GLU A 1 90 ? 14.828 1.893 -27.569 1.00 75.62 90 GLU A CA 1
ATOM 717 C C . GLU A 1 90 ? 13.731 0.951 -28.084 1.00 75.62 90 GLU A C 1
ATOM 719 O O . GLU A 1 90 ? 12.762 1.397 -28.694 1.00 75.62 90 GLU A O 1
ATOM 724 N N . LYS A 1 91 ? 13.857 -0.358 -27.829 1.00 76.06 91 LYS A N 1
ATOM 725 C CA . LYS A 1 91 ? 12.865 -1.362 -28.238 1.00 76.06 91 LYS A CA 1
ATOM 726 C C . LYS A 1 91 ? 11.794 -1.627 -27.184 1.00 76.06 91 LYS A C 1
ATOM 728 O O . LYS A 1 91 ? 10.913 -2.456 -27.418 1.00 76.06 91 LYS A O 1
ATOM 733 N N . ILE A 1 92 ? 11.854 -0.964 -26.028 1.00 74.94 92 ILE A N 1
ATOM 734 C CA . ILE A 1 92 ? 10.807 -1.067 -25.013 1.00 74.94 92 ILE A CA 1
ATOM 735 C C . ILE A 1 92 ? 9.583 -0.293 -25.523 1.00 74.94 92 ILE A C 1
ATOM 737 O O . ILE A 1 92 ? 9.699 0.900 -25.806 1.00 74.94 92 ILE A O 1
ATOM 741 N N . PRO A 1 93 ? 8.401 -0.929 -25.634 1.00 78.31 93 PRO A N 1
ATOM 742 C CA . PRO A 1 93 ? 7.202 -0.243 -26.091 1.00 78.31 93 PRO A CA 1
ATOM 743 C C . PRO A 1 93 ? 6.906 0.980 -25.206 1.00 78.31 93 PRO A C 1
ATOM 745 O O . PRO A 1 93 ? 6.805 0.821 -23.982 1.00 78.31 93 PRO A O 1
ATOM 748 N N . PRO A 1 94 ? 6.702 2.177 -25.788 1.00 74.69 94 PRO A N 1
ATOM 749 C CA . PRO A 1 94 ? 6.461 3.397 -25.020 1.00 74.69 94 PRO A CA 1
ATOM 750 C C . PRO A 1 94 ? 5.275 3.257 -24.064 1.00 74.69 94 PRO A C 1
ATOM 752 O O . PRO A 1 94 ? 5.355 3.667 -22.912 1.00 74.69 94 PRO A O 1
ATOM 755 N N . ALA A 1 95 ? 4.197 2.597 -24.501 1.00 76.25 95 ALA A N 1
ATOM 756 C CA . ALA A 1 95 ? 3.008 2.358 -23.683 1.00 76.25 95 ALA A CA 1
ATOM 757 C C . ALA A 1 95 ? 3.314 1.568 -22.396 1.00 76.25 95 ALA A C 1
ATOM 759 O O . ALA A 1 95 ? 2.858 1.945 -21.316 1.00 76.25 95 ALA A O 1
ATOM 760 N N . SER A 1 96 ? 4.127 0.512 -22.492 1.00 74.00 96 SER A N 1
ATOM 761 C CA . SER A 1 96 ? 4.542 -0.289 -21.336 1.00 74.00 96 SER A CA 1
ATOM 762 C C . SER A 1 96 ? 5.415 0.526 -20.382 1.00 74.00 96 SER A C 1
ATOM 764 O O . SER A 1 96 ? 5.235 0.462 -19.168 1.00 74.00 96 SER A O 1
ATOM 766 N N . PHE A 1 97 ? 6.326 1.336 -20.926 1.00 75.94 97 PHE A N 1
ATOM 767 C CA . PHE A 1 97 ? 7.186 2.219 -20.140 1.00 75.94 97 PHE A CA 1
ATOM 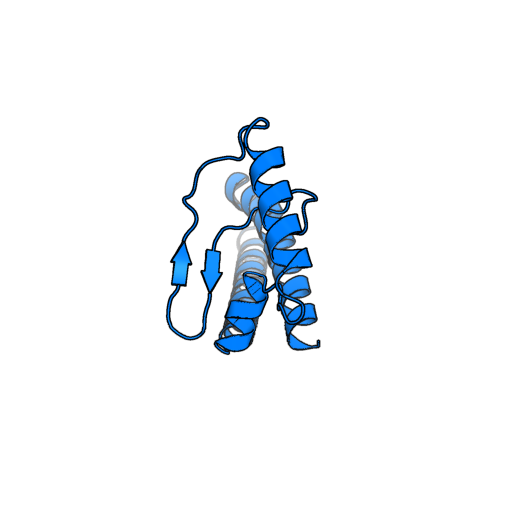768 C C . PHE A 1 97 ? 6.385 3.301 -19.398 1.00 75.94 97 PHE A C 1
ATOM 770 O O . PHE A 1 97 ? 6.589 3.513 -18.203 1.00 75.94 97 PHE A O 1
ATOM 777 N N . PHE A 1 98 ? 5.406 3.924 -20.061 1.00 79.00 98 PHE A N 1
ATOM 778 C CA . PHE A 1 98 ? 4.522 4.902 -19.426 1.00 79.00 98 PHE A CA 1
ATOM 779 C C . PHE A 1 98 ? 3.670 4.280 -18.319 1.00 79.00 98 PHE A C 1
ATOM 781 O O . PHE A 1 98 ? 3.583 4.859 -17.239 1.00 79.00 98 PHE A O 1
ATOM 788 N N . MET A 1 99 ? 3.100 3.084 -18.518 1.00 81.38 99 MET A N 1
ATOM 789 C CA . MET A 1 99 ? 2.375 2.393 -17.441 1.00 81.38 99 MET A CA 1
ATOM 790 C C . MET A 1 99 ? 3.262 2.154 -16.217 1.00 81.38 99 MET A C 1
ATOM 792 O O . MET A 1 99 ? 2.820 2.356 -15.088 1.00 81.38 99 MET A O 1
ATOM 796 N N . LEU A 1 100 ? 4.523 1.776 -16.423 1.00 81.12 100 LEU A N 1
ATOM 797 C CA . LEU A 1 100 ? 5.475 1.535 -15.340 1.00 81.12 100 LEU A CA 1
ATOM 798 C C . LEU A 1 100 ? 5.821 2.802 -14.555 1.00 81.12 100 LEU A C 1
ATOM 800 O O . LEU A 1 100 ? 5.926 2.736 -13.330 1.00 81.12 100 LEU A O 1
ATOM 804 N N . ILE A 1 101 ? 5.926 3.952 -15.225 1.00 81.31 101 ILE A N 1
ATOM 805 C CA . ILE A 1 101 ? 6.129 5.252 -14.568 1.00 81.31 101 ILE A CA 1
ATOM 806 C C . ILE A 1 101 ? 4.972 5.591 -13.622 1.00 81.31 101 ILE A C 1
ATOM 808 O O . ILE A 1 101 ? 5.209 6.203 -12.587 1.00 81.31 101 ILE A O 1
ATOM 812 N N . 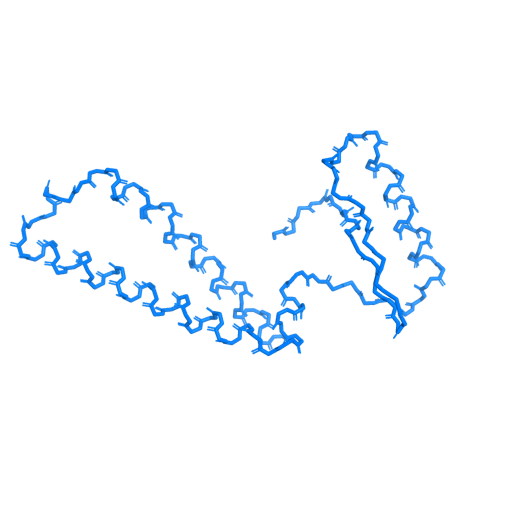PHE A 1 102 ? 3.739 5.174 -13.918 1.00 81.50 102 PHE A N 1
ATOM 813 C CA . PHE A 1 102 ? 2.610 5.371 -13.002 1.00 81.50 102 PHE A CA 1
ATOM 814 C C . PHE A 1 102 ? 2.518 4.283 -11.927 1.00 81.50 102 PHE A C 1
ATOM 816 O O . PHE A 1 102 ? 2.192 4.570 -10.774 1.00 81.50 102 PHE A O 1
ATOM 823 N N . LEU A 1 103 ? 2.829 3.039 -12.284 1.00 83.81 103 LEU A N 1
ATOM 824 C CA . LEU A 1 103 ? 2.635 1.880 -11.419 1.00 83.81 103 LEU A CA 1
ATOM 825 C C . LEU A 1 103 ? 3.720 1.774 -10.335 1.00 83.81 103 LEU A C 1
ATOM 827 O O . LEU A 1 103 ? 3.405 1.514 -9.173 1.00 83.81 103 LEU A O 1
ATOM 831 N N . LEU A 1 104 ? 4.990 2.032 -10.670 1.00 85.19 104 LEU A N 1
ATOM 832 C CA . LEU A 1 104 ? 6.104 1.921 -9.720 1.00 85.19 104 LEU A CA 1
ATOM 833 C C . LEU A 1 104 ? 5.985 2.905 -8.539 1.00 85.19 104 LEU A C 1
ATOM 835 O O . LEU A 1 104 ? 6.068 2.447 -7.395 1.00 85.19 104 LEU A O 1
ATOM 839 N N . PRO A 1 105 ? 5.722 4.214 -8.738 1.00 87.50 105 PRO A N 1
ATOM 840 C CA . PRO A 1 105 ? 5.531 5.138 -7.623 1.00 87.50 105 PRO A CA 1
ATOM 841 C C . PRO A 1 105 ? 4.351 4.747 -6.733 1.00 87.50 105 PRO A C 1
ATOM 843 O O . PRO A 1 105 ? 4.469 4.804 -5.510 1.00 87.50 105 PRO A O 1
ATOM 846 N N . GLN A 1 106 ? 3.234 4.294 -7.315 1.00 86.25 106 GLN A N 1
ATOM 847 C CA . GLN A 1 106 ? 2.077 3.834 -6.541 1.00 86.25 106 GLN A CA 1
ATOM 848 C C . GLN A 1 106 ? 2.425 2.632 -5.657 1.00 86.25 106 GLN A C 1
ATOM 850 O O . GLN A 1 106 ? 2.125 2.639 -4.462 1.00 86.25 106 GLN A O 1
ATOM 855 N N . MET A 1 107 ? 3.123 1.634 -6.203 1.00 86.88 107 MET A N 1
ATOM 856 C CA . MET A 1 107 ? 3.562 0.468 -5.434 1.00 86.88 107 MET A CA 1
ATOM 857 C C . MET A 1 107 ? 4.534 0.837 -4.308 1.00 86.88 107 MET A C 1
ATOM 859 O O . MET A 1 107 ? 4.422 0.293 -3.207 1.00 86.88 107 MET A O 1
ATOM 863 N N . ILE A 1 108 ? 5.448 1.787 -4.537 1.00 87.38 108 ILE A N 1
ATOM 864 C CA . ILE A 1 108 ? 6.373 2.293 -3.509 1.00 87.38 108 ILE A CA 1
ATOM 865 C C . ILE A 1 108 ? 5.604 3.021 -2.397 1.00 87.38 108 ILE A C 1
ATOM 867 O O . ILE A 1 108 ? 5.851 2.789 -1.210 1.00 87.38 108 ILE A O 1
ATOM 871 N N . LEU A 1 109 ? 4.635 3.869 -2.757 1.00 87.81 109 LEU A N 1
ATOM 872 C CA . LEU A 1 109 ? 3.782 4.561 -1.789 1.00 87.81 109 LEU A CA 1
ATOM 873 C C . LEU A 1 109 ? 2.978 3.570 -0.942 1.00 87.81 109 LEU A C 1
ATOM 875 O O . LEU A 1 109 ? 2.936 3.713 0.282 1.00 87.81 109 LEU A O 1
ATOM 879 N N . TYR A 1 110 ? 2.401 2.535 -1.557 1.00 87.06 110 TYR A N 1
ATOM 880 C CA . TYR A 1 110 ? 1.732 1.463 -0.821 1.00 87.06 110 TYR A CA 1
ATOM 881 C C . TYR A 1 110 ? 2.694 0.711 0.091 1.00 87.06 110 TYR A C 1
ATOM 883 O O . TYR A 1 110 ? 2.361 0.451 1.244 1.00 87.06 110 TYR A O 1
ATOM 891 N N . GLN A 1 111 ? 3.917 0.429 -0.358 1.00 87.75 111 GLN A N 1
ATOM 892 C CA . GLN A 1 111 ? 4.936 -0.198 0.481 1.00 87.75 111 GLN A CA 1
ATOM 893 C C . GLN A 1 111 ? 5.239 0.640 1.730 1.00 87.75 111 GLN A C 1
ATOM 895 O O . GLN A 1 111 ? 5.334 0.093 2.829 1.00 87.75 111 GLN A O 1
ATOM 900 N N . LYS A 1 112 ? 5.346 1.967 1.582 1.00 88.25 112 LYS A N 1
ATOM 901 C CA . LYS A 1 112 ? 5.555 2.896 2.699 1.00 88.25 112 LYS A CA 1
ATOM 902 C C . LYS A 1 112 ? 4.365 2.899 3.663 1.00 88.25 112 LYS A C 1
ATOM 904 O O . LYS A 1 112 ? 4.571 2.809 4.869 1.00 88.25 112 LYS A O 1
ATOM 909 N N . GLN A 1 113 ? 3.135 2.945 3.146 1.00 85.75 113 GLN A N 1
ATOM 910 C CA . GLN A 1 113 ? 1.921 2.901 3.972 1.00 85.75 113 GLN A CA 1
ATOM 911 C C . GLN A 1 113 ? 1.814 1.588 4.757 1.00 85.75 113 GLN A C 1
ATOM 913 O O . GLN A 1 113 ? 1.618 1.617 5.970 1.00 85.75 113 GLN A O 1
ATOM 918 N N . MET A 1 114 ? 2.030 0.450 4.091 1.00 86.88 114 MET A N 1
ATOM 919 C CA . MET A 1 114 ? 2.021 -0.866 4.730 1.00 86.88 114 MET A CA 1
ATOM 920 C C . MET A 1 114 ? 3.098 -0.981 5.814 1.00 86.88 114 MET A C 1
ATOM 922 O O . MET A 1 114 ? 2.813 -1.455 6.907 1.00 86.88 114 MET A O 1
ATOM 926 N N . LYS A 1 115 ? 4.327 -0.512 5.553 1.00 87.44 115 LYS A N 1
ATOM 927 C CA . LYS A 1 115 ? 5.411 -0.524 6.552 1.00 87.44 115 LYS A CA 1
ATOM 928 C C . LYS A 1 115 ? 5.068 0.310 7.786 1.00 87.44 115 LYS A C 1
ATOM 930 O O . LYS A 1 115 ? 5.290 -0.158 8.898 1.00 87.44 115 LYS A O 1
ATOM 935 N N . ASN A 1 116 ? 4.504 1.502 7.596 1.00 88.00 116 ASN A N 1
ATOM 936 C CA . ASN A 1 116 ? 4.094 2.359 8.708 1.00 88.00 116 ASN A CA 1
ATOM 937 C C . ASN A 1 116 ? 3.019 1.688 9.578 1.00 88.00 116 ASN A C 1
ATOM 939 O O . ASN A 1 116 ? 3.119 1.737 10.795 1.00 88.00 116 ASN A O 1
ATOM 943 N N . LYS A 1 117 ? 2.043 1.012 8.958 1.00 84.38 117 LYS A N 1
ATOM 944 C CA . LYS A 1 117 ? 0.961 0.283 9.646 1.00 84.38 117 LYS A CA 1
ATOM 945 C C . LYS A 1 117 ? 1.385 -1.038 10.301 1.00 84.38 117 LYS A C 1
ATOM 947 O O . LYS A 1 117 ? 0.633 -1.572 11.095 1.00 84.38 117 LYS A O 1
ATOM 952 N N . ILE A 1 118 ? 2.534 -1.608 9.928 1.00 83.94 118 ILE A N 1
ATOM 953 C CA . ILE A 1 118 ? 3.087 -2.815 10.576 1.00 83.94 118 ILE A CA 1
ATOM 954 C C . ILE A 1 118 ? 3.963 -2.445 11.781 1.00 83.94 118 ILE A C 1
ATOM 956 O O . ILE A 1 118 ? 4.128 -3.260 12.686 1.00 83.94 118 ILE A O 1
ATOM 960 N N . LYS A 1 119 ? 4.610 -1.274 11.737 1.00 75.19 119 LYS A N 1
ATOM 961 C CA . LYS A 1 119 ? 5.548 -0.812 12.768 1.00 75.19 119 LYS A CA 1
ATOM 962 C C . LYS A 1 119 ? 4.841 -0.143 13.953 1.00 75.19 119 LYS A C 1
ATOM 964 O O . LYS A 1 119 ? 5.371 -0.210 15.059 1.00 75.19 119 LYS A O 1
ATOM 969 N N . ASN A 1 120 ? 3.711 0.509 13.69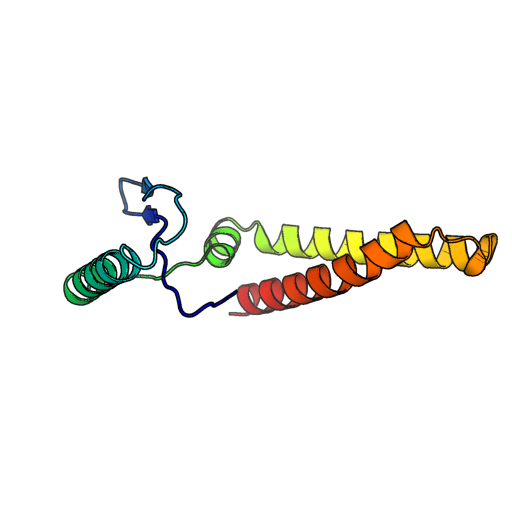0 1.00 59.62 120 ASN A N 1
ATOM 970 C CA . ASN A 1 120 ? 2.781 1.014 14.699 1.00 59.62 120 ASN A CA 1
ATOM 971 C C . ASN A 1 120 ? 1.744 -0.056 15.029 1.00 59.62 120 ASN A C 1
ATOM 973 O O . ASN A 1 120 ? 1.289 -0.060 16.188 1.00 59.62 120 ASN A O 1
#

Radius of gyration: 20.71 Å; chains: 1; bounding box: 46×29×52 Å

Secondary structure (DSSP, 8-state):
---S-----EEE-SS-EEE-------TTTHHHHHHHHHHHHHH-SS-----HHHHHHHTTHHHHHHHHHHHHHHHHHHHHHHHHHHH-GGGS-HHHHHHHHHHHHHHHHHHHHHHHHHH-